Protein AF-W2VZY5-F1 (afdb_monomer_lite)

Organism: NCBI:txid1317063

Structure (mmCIF, N/CA/C/O backbone):
data_AF-W2VZY5-F1
#
_entry.id   AF-W2VZY5-F1
#
loop_
_atom_site.group_PDB
_atom_site.id
_atom_site.type_symbol
_atom_site.label_atom_id
_atom_site.label_alt_id
_atom_site.label_comp_id
_atom_site.label_asym_id
_atom_site.label_entity_id
_atom_site.label_seq_id
_atom_site.pdbx_PDB_ins_code
_atom_site.Cartn_x
_atom_site.Cartn_y
_atom_site.Cartn_z
_atom_site.occupancy
_atom_site.B_iso_or_equiv
_atom_site.auth_seq_id
_atom_site.auth_comp_id
_atom_site.auth_asym_id
_atom_site.auth_atom_id
_atom_site.pdbx_PDB_model_num
ATOM 1 N N . MET A 1 1 ? 12.985 6.510 -17.668 1.00 62.91 1 MET A N 1
ATOM 2 C CA . MET A 1 1 ? 13.650 7.751 -18.148 1.00 62.91 1 MET A CA 1
ATOM 3 C C . MET A 1 1 ? 15.102 7.562 -18.594 1.00 62.91 1 MET A C 1
ATOM 5 O O . MET A 1 1 ? 15.395 7.838 -19.749 1.00 62.91 1 MET A O 1
ATOM 9 N N . PHE A 1 2 ? 16.032 7.096 -17.748 1.00 77.38 2 PHE A N 1
ATOM 10 C CA . PHE A 1 2 ? 17.452 6.992 -18.148 1.00 77.38 2 PHE A CA 1
ATOM 11 C C . PHE A 1 2 ? 17.714 5.985 -19.280 1.00 77.38 2 PHE A C 1
ATOM 13 O O . PHE A 1 2 ? 18.405 6.320 -20.241 1.00 77.38 2 PHE A O 1
ATOM 20 N N . ALA A 1 3 ? 17.114 4.790 -19.214 1.00 86.88 3 ALA A N 1
ATOM 21 C CA . ALA A 1 3 ? 17.214 3.793 -20.284 1.00 86.88 3 ALA A CA 1
ATOM 22 C C . ALA A 1 3 ? 16.659 4.318 -21.622 1.00 86.88 3 ALA A C 1
ATOM 24 O O . ALA A 1 3 ? 17.307 4.185 -22.652 1.00 86.88 3 ALA A O 1
ATOM 25 N N . GLU A 1 4 ? 15.519 5.010 -21.590 1.00 85.19 4 GLU A N 1
ATOM 26 C CA . GLU A 1 4 ? 14.912 5.655 -22.764 1.00 85.19 4 GLU A CA 1
ATOM 27 C C . GLU A 1 4 ? 15.868 6.669 -23.420 1.00 85.19 4 GLU A C 1
ATOM 29 O O . GLU A 1 4 ? 16.026 6.685 -24.639 1.00 85.19 4 GLU A O 1
ATOM 34 N N . ARG A 1 5 ? 16.599 7.469 -22.629 1.00 87.94 5 ARG A N 1
ATOM 35 C CA . ARG A 1 5 ? 17.611 8.387 -23.177 1.00 87.94 5 ARG A CA 1
ATOM 36 C C . ARG A 1 5 ? 18.799 7.652 -23.801 1.00 87.94 5 ARG A C 1
ATOM 38 O O . ARG A 1 5 ? 19.287 8.091 -24.840 1.00 87.94 5 ARG A O 1
ATOM 45 N N . LEU A 1 6 ? 19.251 6.557 -23.193 1.00 90.44 6 LEU A N 1
ATOM 46 C CA . LEU A 1 6 ? 20.317 5.715 -23.742 1.00 90.44 6 LEU A CA 1
ATOM 47 C C . LEU A 1 6 ? 19.908 5.105 -25.092 1.00 90.44 6 LEU A C 1
ATOM 49 O O . LEU A 1 6 ? 20.711 5.110 -26.021 1.00 90.44 6 LEU A O 1
ATOM 53 N N . MET A 1 7 ? 18.656 4.652 -25.212 1.00 90.50 7 MET A N 1
ATOM 54 C CA . MET A 1 7 ? 18.084 4.137 -26.461 1.00 90.50 7 MET A CA 1
ATOM 55 C C . MET A 1 7 ? 18.035 5.212 -27.552 1.00 90.50 7 MET A C 1
ATOM 57 O O . MET A 1 7 ? 18.458 4.958 -28.674 1.00 90.50 7 MET A O 1
ATOM 61 N N . HIS A 1 8 ? 17.595 6.432 -27.222 1.00 89.12 8 HIS A N 1
ATOM 62 C CA . HIS A 1 8 ? 17.567 7.550 -28.174 1.00 89.12 8 HIS A CA 1
ATOM 63 C C . HIS A 1 8 ? 18.955 7.958 -28.686 1.00 89.12 8 HIS A C 1
ATOM 65 O O . HIS A 1 8 ? 19.081 8.390 -29.828 1.00 89.12 8 HIS A O 1
ATOM 71 N N . LEU A 1 9 ? 19.990 7.860 -27.844 1.00 94.25 9 LEU A N 1
ATOM 72 C CA . LEU A 1 9 ? 21.368 8.180 -28.230 1.00 94.25 9 LEU A CA 1
ATOM 73 C C . LEU A 1 9 ? 22.030 7.072 -29.060 1.00 94.25 9 LEU A C 1
ATOM 75 O O . LEU A 1 9 ? 23.044 7.345 -29.697 1.00 94.25 9 LEU A O 1
ATOM 79 N N . ALA A 1 10 ? 21.471 5.856 -29.041 1.00 93.62 10 ALA A N 1
ATOM 80 C CA . ALA A 1 10 ? 21.906 4.696 -29.818 1.00 93.62 10 ALA A CA 1
ATOM 81 C C . ALA A 1 10 ? 23.441 4.512 -29.881 1.00 93.62 10 ALA A C 1
ATOM 83 O O . ALA A 1 10 ? 24.013 4.436 -30.973 1.00 93.62 10 ALA A O 1
ATOM 84 N N . PRO A 1 11 ? 24.147 4.475 -28.731 1.00 96.38 11 PRO A N 1
ATOM 85 C CA . PRO A 1 11 ? 25.595 4.319 -28.737 1.00 96.38 11 PRO A CA 1
ATOM 86 C C . PRO A 1 11 ? 25.984 2.958 -29.339 1.00 96.38 11 PRO A C 1
ATOM 88 O O . PRO A 1 11 ? 25.375 1.943 -28.995 1.00 96.38 11 PRO A O 1
ATOM 91 N N . PRO A 1 12 ? 27.029 2.892 -30.185 1.00 96.62 12 PRO A N 1
ATOM 92 C CA . PRO A 1 12 ? 27.369 1.680 -30.938 1.00 96.62 12 PRO A CA 1
ATOM 93 C C . PRO A 1 12 ? 27.828 0.509 -30.056 1.00 96.62 12 PRO A C 1
ATOM 95 O O . PRO A 1 12 ? 27.921 -0.619 -30.527 1.00 96.62 12 PRO A O 1
ATOM 98 N N . GLN A 1 13 ? 28.135 0.762 -28.781 1.00 97.19 13 GLN A N 1
ATOM 99 C CA . GLN A 1 13 ? 28.519 -0.259 -27.808 1.00 97.19 13 GLN A CA 1
ATOM 100 C C . GLN A 1 13 ? 27.323 -1.055 -27.270 1.00 97.19 13 GLN A C 1
ATOM 102 O O . GLN A 1 13 ? 27.522 -2.115 -26.680 1.00 97.19 13 GLN A O 1
ATOM 107 N N . VAL A 1 14 ? 26.094 -0.555 -27.434 1.00 96.00 14 VAL A N 1
ATOM 108 C CA . VAL A 1 14 ? 24.889 -1.243 -26.966 1.00 96.00 14 VAL A CA 1
ATOM 109 C C . VAL A 1 14 ? 24.295 -2.060 -28.108 1.00 96.00 14 VAL A C 1
ATOM 111 O O . VAL A 1 14 ? 23.892 -1.518 -29.131 1.00 96.00 14 VAL A O 1
ATOM 114 N N . THR A 1 15 ? 24.231 -3.378 -27.926 1.00 95.50 15 THR A N 1
ATOM 115 C CA . THR A 1 15 ? 23.754 -4.328 -28.945 1.00 95.50 15 THR A CA 1
ATOM 116 C C . THR A 1 15 ? 22.258 -4.637 -28.847 1.00 95.50 15 THR A C 1
ATOM 118 O O . THR A 1 15 ? 21.690 -5.193 -29.784 1.00 95.50 15 THR A O 1
ATOM 121 N N . GLY A 1 16 ? 21.606 -4.278 -27.736 1.00 93.75 16 GLY A N 1
ATOM 122 C CA . GLY A 1 16 ? 20.176 -4.488 -27.517 1.00 93.75 16 GLY A CA 1
ATOM 123 C C . GLY A 1 16 ? 19.727 -4.131 -26.099 1.00 93.75 16 GLY A C 1
ATOM 124 O O . GLY A 1 16 ? 20.549 -3.847 -25.228 1.00 93.75 16 GLY A O 1
ATOM 125 N N . TYR A 1 17 ? 18.411 -4.159 -25.878 1.00 91.50 17 TYR A N 1
ATOM 126 C CA . TYR A 1 17 ? 17.771 -3.843 -24.600 1.00 91.50 17 TYR A CA 1
ATOM 127 C C . TYR A 1 17 ? 16.724 -4.907 -24.262 1.00 91.50 17 TYR A C 1
ATOM 129 O O . TYR A 1 17 ? 15.959 -5.319 -25.132 1.00 91.50 17 TYR A O 1
ATOM 137 N N . VAL A 1 18 ? 16.658 -5.304 -22.993 1.00 91.19 18 VAL A N 1
ATOM 138 C CA . VAL A 1 18 ? 15.513 -6.019 -22.417 1.00 91.19 18 VAL A CA 1
ATOM 139 C C . VAL A 1 18 ? 14.916 -5.088 -21.379 1.00 91.19 18 VAL A C 1
ATOM 141 O O . VAL A 1 18 ? 15.626 -4.623 -20.489 1.00 91.19 18 VAL A O 1
ATOM 144 N N . LEU A 1 19 ? 13.638 -4.762 -21.540 1.00 87.25 19 LEU A N 1
ATOM 145 C CA . LEU A 1 19 ? 12.940 -3.831 -20.669 1.00 87.25 19 LEU A CA 1
ATOM 146 C C . LEU A 1 19 ? 11.826 -4.580 -19.940 1.00 87.25 19 LEU A C 1
ATOM 148 O O . LEU A 1 19 ? 10.915 -5.097 -20.581 1.00 87.25 19 LEU A O 1
ATOM 152 N N . ASP A 1 20 ? 11.913 -4.617 -18.617 1.00 85.31 20 ASP A N 1
ATOM 153 C CA . ASP A 1 20 ? 10.913 -5.199 -17.724 1.00 85.31 20 ASP A CA 1
ATOM 154 C C . ASP A 1 20 ? 10.388 -4.091 -16.799 1.00 85.31 20 ASP A C 1
ATOM 156 O O . ASP A 1 20 ? 11.183 -3.345 -16.226 1.00 85.31 20 ASP A O 1
ATOM 160 N N . GLY A 1 21 ? 9.064 -3.917 -16.725 1.00 80.06 21 GLY A N 1
ATOM 161 C CA . GLY A 1 21 ? 8.428 -2.819 -15.982 1.00 80.06 21 GLY A CA 1
ATOM 162 C C . GLY A 1 21 ? 8.723 -1.417 -16.546 1.00 80.06 21 GLY A C 1
ATOM 163 O O . GLY A 1 21 ? 9.356 -0.586 -15.895 1.00 80.06 21 GLY A O 1
ATOM 164 N N . ILE A 1 22 ? 8.284 -1.133 -17.778 1.00 78.62 22 ILE A N 1
ATOM 165 C CA . ILE A 1 22 ? 8.583 0.133 -18.472 1.00 78.62 22 ILE A CA 1
ATOM 166 C C . ILE A 1 22 ? 7.744 1.294 -17.920 1.00 78.62 22 ILE A C 1
ATOM 168 O O . ILE A 1 22 ? 6.520 1.243 -17.941 1.00 78.62 22 ILE A O 1
ATOM 172 N N . ALA A 1 23 ? 8.412 2.395 -17.564 1.00 77.25 23 ALA A N 1
ATOM 173 C CA . ALA A 1 23 ? 7.802 3.713 -17.395 1.00 77.25 23 ALA A CA 1
ATOM 174 C C . ALA A 1 23 ? 8.428 4.710 -18.388 1.00 77.25 23 ALA A C 1
ATOM 176 O O . ALA A 1 23 ? 9.639 4.973 -18.334 1.00 77.25 23 ALA A O 1
ATOM 177 N N . THR A 1 24 ? 7.615 5.249 -19.303 1.00 72.62 24 THR A N 1
ATOM 178 C CA . THR A 1 24 ? 8.063 6.156 -20.379 1.00 72.62 24 THR A CA 1
ATOM 179 C C . THR A 1 24 ? 7.717 7.612 -20.077 1.00 72.62 24 THR A C 1
ATOM 181 O O . THR A 1 24 ? 6.751 7.911 -19.376 1.00 72.62 24 THR A O 1
ATOM 184 N N . THR A 1 25 ? 8.525 8.530 -20.613 1.00 68.56 25 THR A N 1
ATOM 185 C CA . THR A 1 25 ? 8.210 9.970 -20.647 1.00 68.56 25 THR A CA 1
ATOM 186 C C . THR A 1 25 ? 7.338 10.393 -21.819 1.00 68.56 25 THR A C 1
ATOM 188 O O . THR A 1 25 ? 6.811 11.504 -21.816 1.00 68.56 25 THR A O 1
ATOM 191 N N . SER A 1 26 ? 7.188 9.546 -22.835 1.00 64.06 26 SER A N 1
ATOM 192 C CA . SER A 1 26 ? 6.383 9.872 -24.006 1.00 64.06 26 SER A CA 1
ATOM 193 C C . SER A 1 26 ? 4.901 9.608 -23.717 1.00 64.06 26 SER A C 1
ATOM 195 O O . SER A 1 26 ? 4.508 8.505 -23.348 1.00 64.06 26 SER A O 1
ATOM 197 N N . GLY A 1 27 ? 4.062 10.639 -23.852 1.00 58.03 27 GLY A N 1
ATOM 198 C CA . GLY A 1 27 ? 2.617 10.595 -23.582 1.00 58.03 27 GLY A CA 1
ATOM 199 C C . GLY A 1 27 ? 1.794 9.847 -24.637 1.00 58.03 27 GLY A C 1
ATOM 200 O O . GLY A 1 27 ? 0.684 10.273 -24.953 1.00 58.03 27 GLY A O 1
ATOM 201 N N . ALA A 1 28 ? 2.335 8.781 -25.231 1.00 65.75 28 ALA A N 1
ATOM 202 C CA . ALA A 1 28 ? 1.569 7.947 -26.146 1.00 65.75 28 ALA A CA 1
ATOM 203 C C . ALA A 1 28 ? 0.401 7.286 -25.376 1.00 65.75 28 ALA A C 1
ATOM 205 O O . ALA A 1 28 ? 0.590 6.848 -24.238 1.00 65.75 28 ALA A O 1
ATOM 206 N N . PRO A 1 29 ? -0.811 7.246 -25.958 1.00 59.97 29 PRO A N 1
ATOM 207 C CA . PRO A 1 29 ? -2.063 7.065 -25.214 1.00 59.97 29 PRO A CA 1
ATOM 208 C C . PRO A 1 29 ? -2.191 5.750 -24.425 1.00 59.97 29 PRO A C 1
ATOM 210 O O . PRO A 1 29 ? -3.005 5.687 -23.506 1.00 59.97 29 PRO A O 1
ATOM 213 N N . GLU A 1 30 ? -1.373 4.740 -24.728 1.00 66.69 30 GLU A N 1
ATOM 214 C CA . GLU A 1 30 ? -1.465 3.388 -24.158 1.00 66.69 30 GLU A CA 1
ATOM 215 C C . GLU A 1 30 ? -0.305 3.005 -23.220 1.00 66.69 30 GLU A C 1
ATOM 217 O O . GLU A 1 30 ? -0.259 1.876 -22.741 1.00 66.69 30 GLU A O 1
ATOM 222 N N . PHE A 1 31 ? 0.640 3.908 -22.929 1.00 67.56 31 PHE A N 1
ATOM 223 C CA . PHE A 1 31 ? 1.812 3.554 -22.119 1.00 67.56 31 PHE A CA 1
ATOM 224 C C . PHE A 1 31 ? 1.713 3.990 -20.656 1.00 67.56 31 PHE A C 1
ATOM 226 O O . PHE A 1 31 ? 1.120 5.018 -20.313 1.00 67.56 31 PHE A O 1
ATOM 233 N N . PHE A 1 32 ? 2.364 3.209 -19.786 1.00 68.62 32 PHE A N 1
ATOM 234 C CA . PHE A 1 32 ? 2.544 3.546 -18.381 1.00 68.62 32 PHE A CA 1
ATOM 235 C C . PHE A 1 32 ? 3.352 4.844 -18.256 1.00 68.62 32 PHE A C 1
ATOM 237 O O . PHE A 1 32 ? 4.543 4.906 -18.586 1.00 68.62 32 PHE A O 1
ATOM 244 N N . TYR A 1 33 ? 2.684 5.880 -17.759 1.00 76.94 33 TYR A N 1
ATOM 245 C CA . TYR A 1 33 ? 3.266 7.186 -17.500 1.00 76.94 33 TYR A CA 1
ATOM 246 C C . TYR A 1 33 ? 3.388 7.399 -15.994 1.00 76.94 33 TYR A C 1
ATOM 248 O O . TYR A 1 33 ? 2.477 7.052 -15.243 1.00 76.94 33 TYR A O 1
ATOM 256 N N . ALA A 1 34 ? 4.491 8.004 -15.549 1.00 74.69 34 ALA A N 1
ATOM 257 C CA . ALA A 1 34 ? 4.774 8.164 -14.123 1.00 74.69 34 ALA A CA 1
ATOM 258 C C . ALA A 1 34 ? 3.659 8.912 -13.367 1.00 74.69 34 ALA A C 1
ATOM 260 O O . ALA A 1 34 ? 3.351 8.558 -12.238 1.00 74.69 34 ALA A O 1
ATOM 261 N N . SER A 1 35 ? 2.982 9.885 -13.988 1.00 78.94 35 SER A N 1
ATOM 262 C CA . SER A 1 35 ? 1.863 10.586 -13.331 1.00 78.94 35 SER A CA 1
ATOM 263 C C . SER A 1 35 ? 0.567 9.772 -13.233 1.00 78.94 35 SER A C 1
ATOM 265 O O . SER A 1 35 ? -0.388 10.244 -12.630 1.00 78.94 35 SER A O 1
ATOM 267 N N . LYS A 1 36 ? 0.495 8.587 -13.8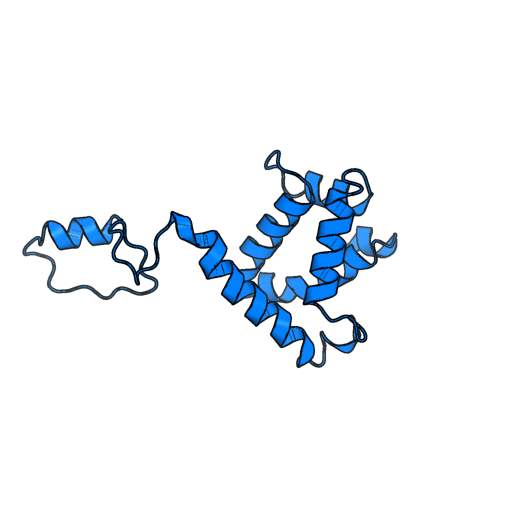51 1.00 80.44 36 LYS A N 1
ATOM 268 C CA . LYS A 1 36 ? -0.624 7.644 -13.702 1.00 80.44 36 LYS A CA 1
ATOM 269 C C . LYS A 1 36 ? -0.315 6.535 -12.695 1.00 80.44 36 LYS A C 1
ATOM 271 O O . LYS A 1 36 ? -1.116 5.615 -12.572 1.00 80.44 36 LYS A O 1
ATOM 276 N N . TRP A 1 37 ? 0.831 6.602 -12.010 1.00 81.06 37 TRP A N 1
ATOM 277 C CA . TRP A 1 37 ? 1.291 5.559 -11.094 1.00 81.06 37 TRP A CA 1
ATOM 278 C C . TRP A 1 37 ? 0.192 5.154 -10.110 1.00 81.06 37 TRP A C 1
ATOM 280 O O . TRP A 1 37 ? -0.189 3.990 -10.087 1.00 81.06 37 TRP A O 1
ATOM 290 N N . ASP A 1 38 ? -0.404 6.118 -9.411 1.00 82.81 38 ASP A N 1
ATOM 291 C CA . ASP A 1 38 ? -1.439 5.839 -8.410 1.00 82.81 38 ASP A CA 1
ATOM 292 C C . ASP A 1 38 ? -2.679 5.164 -9.007 1.00 82.81 38 ASP A C 1
ATOM 294 O O . ASP A 1 38 ? -3.228 4.241 -8.414 1.00 82.81 38 ASP A O 1
ATOM 298 N N . ASN A 1 39 ? -3.100 5.570 -10.208 1.00 84.25 39 ASN A N 1
ATOM 299 C CA . ASN A 1 39 ? -4.252 4.965 -10.876 1.00 84.25 39 ASN A CA 1
ATOM 300 C C . ASN A 1 39 ? -3.960 3.524 -11.324 1.00 84.25 39 ASN A C 1
ATOM 302 O O . ASN A 1 39 ? -4.753 2.628 -11.057 1.00 84.25 39 ASN A O 1
ATOM 306 N N . ASN A 1 40 ? -2.799 3.299 -11.941 1.00 83.56 40 ASN A N 1
ATOM 307 C CA . ASN A 1 40 ? -2.397 1.983 -12.437 1.00 83.56 40 ASN A CA 1
ATOM 308 C C . ASN A 1 40 ? -2.157 0.989 -11.287 1.00 83.56 40 ASN A C 1
ATOM 310 O O . ASN A 1 40 ? -2.531 -0.176 -11.378 1.00 83.56 40 ASN A O 1
ATOM 314 N N . PHE A 1 41 ? -1.538 1.439 -10.192 1.00 86.31 41 PHE A N 1
ATOM 315 C CA . PHE A 1 41 ? -1.337 0.608 -9.003 1.00 86.31 41 PHE A CA 1
ATOM 316 C C . PHE A 1 41 ? -2.619 0.442 -8.180 1.00 86.31 41 PHE A C 1
ATOM 318 O O . PHE A 1 41 ? -2.744 -0.557 -7.474 1.00 86.31 41 PHE A O 1
ATOM 325 N N . GLY A 1 42 ? -3.583 1.358 -8.310 1.00 90.31 42 GLY A N 1
ATOM 326 C CA . GLY A 1 42 ? -4.923 1.214 -7.744 1.00 90.31 42 GLY A CA 1
ATOM 327 C C . GLY A 1 42 ? -5.613 -0.067 -8.213 1.00 90.31 42 GLY A C 1
ATOM 328 O O . GLY A 1 42 ? -6.075 -0.838 -7.380 1.00 90.31 42 GLY A O 1
ATOM 329 N N . GLU A 1 43 ? -5.568 -0.366 -9.515 1.00 91.50 43 GLU A N 1
ATOM 330 C CA . GLU A 1 43 ? -6.136 -1.605 -10.075 1.00 91.50 43 GLU A CA 1
ATOM 331 C C . GLU A 1 43 ? -5.479 -2.868 -9.487 1.00 91.50 43 GLU A C 1
ATOM 333 O O . GLU A 1 43 ? -6.154 -3.845 -9.158 1.00 91.50 43 GLU A O 1
ATOM 338 N N . VAL A 1 44 ? -4.155 -2.842 -9.293 1.00 92.50 44 VAL A N 1
ATOM 339 C CA . VAL A 1 44 ? -3.421 -3.941 -8.639 1.00 92.50 44 VAL A CA 1
ATOM 340 C C . VAL A 1 44 ? -3.847 -4.090 -7.176 1.00 92.50 44 VAL A C 1
ATOM 342 O O . VAL A 1 44 ? -3.987 -5.213 -6.688 1.00 92.50 44 VAL A O 1
ATOM 345 N N . GLY A 1 45 ? -4.064 -2.971 -6.481 1.00 94.56 45 GLY A N 1
ATOM 346 C CA . GLY A 1 45 ? -4.600 -2.942 -5.123 1.00 94.56 45 GLY A CA 1
ATOM 347 C C . GLY A 1 45 ? -5.987 -3.572 -5.045 1.00 94.56 45 GLY A C 1
ATOM 348 O O . GLY A 1 45 ? -6.188 -4.487 -4.250 1.00 94.56 45 GLY A O 1
ATOM 349 N N . ASP A 1 46 ? -6.907 -3.165 -5.916 1.00 94.94 46 ASP A N 1
ATOM 350 C CA . ASP A 1 46 ? -8.265 -3.714 -5.979 1.00 94.94 46 ASP A CA 1
ATOM 351 C C . ASP A 1 46 ? -8.249 -5.225 -6.237 1.00 94.94 46 ASP A C 1
ATOM 353 O O . ASP A 1 46 ? -8.918 -5.990 -5.535 1.00 94.94 46 ASP A O 1
ATOM 357 N N . ALA A 1 47 ? -7.429 -5.676 -7.192 1.00 95.06 47 ALA A N 1
ATOM 358 C CA . ALA A 1 47 ? -7.255 -7.093 -7.486 1.00 95.06 47 ALA A CA 1
ATOM 359 C C . ALA A 1 47 ? -6.706 -7.864 -6.276 1.00 95.06 47 ALA A C 1
ATOM 361 O O . ALA A 1 47 ? -7.193 -8.950 -5.963 1.00 95.06 47 ALA A O 1
ATOM 362 N N . PHE A 1 48 ? -5.722 -7.303 -5.567 1.00 95.31 48 PHE A N 1
ATOM 363 C CA . PHE A 1 48 ? -5.170 -7.910 -4.359 1.00 95.31 48 PHE A CA 1
ATOM 364 C C . PHE A 1 48 ? -6.218 -8.023 -3.245 1.00 95.31 48 PHE A C 1
ATOM 366 O O . PHE A 1 48 ? -6.362 -9.089 -2.648 1.00 95.31 48 PHE A O 1
ATOM 373 N N . LEU A 1 49 ? -6.980 -6.958 -2.982 1.00 96.00 49 LEU A N 1
ATOM 374 C CA . LEU A 1 49 ? -8.020 -6.958 -1.950 1.00 96.00 49 LEU A CA 1
ATOM 375 C C . LEU A 1 49 ? -9.137 -7.959 -2.284 1.00 96.00 49 LEU A C 1
ATOM 377 O O . LEU A 1 49 ? -9.622 -8.654 -1.391 1.00 96.00 49 LEU A O 1
ATOM 381 N N . ALA A 1 50 ? -9.496 -8.093 -3.565 1.00 94.94 50 ALA A N 1
ATOM 382 C CA . ALA A 1 50 ? -10.496 -9.053 -4.030 1.00 94.94 50 ALA A CA 1
ATOM 383 C C . ALA A 1 50 ? -10.086 -10.519 -3.797 1.00 94.94 50 ALA A C 1
ATOM 385 O O . ALA A 1 50 ? -10.952 -11.364 -3.565 1.00 94.94 50 ALA A O 1
ATOM 386 N N . LEU A 1 51 ? -8.785 -10.841 -3.789 1.00 93.94 51 LEU A N 1
ATOM 387 C CA . LEU A 1 51 ? -8.317 -12.195 -3.455 1.00 93.94 51 LEU A CA 1
ATOM 388 C C . LEU A 1 51 ? -8.690 -12.601 -2.025 1.00 93.94 51 LEU A C 1
ATOM 390 O O . LEU A 1 51 ? -8.922 -13.789 -1.777 1.00 93.94 51 LEU A O 1
ATOM 394 N N . GLY A 1 52 ? -8.820 -11.632 -1.111 1.00 91.56 52 GLY A N 1
ATOM 395 C CA . GLY A 1 52 ? -9.239 -11.862 0.271 1.00 91.56 52 GLY A CA 1
ATOM 396 C C . GLY A 1 52 ? -10.601 -12.551 0.396 1.00 91.56 52 GLY A C 1
ATOM 397 O O . GLY A 1 52 ? -10.833 -13.269 1.365 1.00 91.56 52 GLY A O 1
ATOM 398 N N . GLU A 1 53 ? -11.467 -12.428 -0.615 1.00 89.69 53 GLU A N 1
ATOM 399 C CA . GLU A 1 53 ? -12.770 -13.104 -0.655 1.00 89.69 53 GLU A CA 1
ATOM 400 C C . GLU A 1 53 ? -12.692 -14.610 -0.902 1.00 89.69 53 GLU A C 1
ATOM 402 O O . GLU A 1 53 ? -13.640 -15.341 -0.596 1.00 89.69 53 GLU A O 1
ATOM 407 N N . SER A 1 54 ? -11.587 -15.064 -1.486 1.00 90.69 54 SER A N 1
ATOM 408 C CA . SER A 1 54 ? -11.338 -16.463 -1.837 1.00 90.69 54 SER A CA 1
ATOM 409 C C . SER A 1 54 ? -10.343 -17.149 -0.901 1.00 90.69 54 SER A C 1
ATOM 411 O O . SER A 1 54 ? -10.290 -18.377 -0.857 1.00 90.69 54 SER A O 1
ATOM 413 N N . ASP A 1 55 ? -9.574 -16.371 -0.139 1.00 92.81 55 ASP A N 1
ATOM 414 C CA . ASP A 1 55 ? -8.571 -16.888 0.781 1.00 92.81 55 ASP A CA 1
ATOM 415 C C . ASP A 1 55 ? -9.211 -17.358 2.098 1.00 92.81 55 ASP A C 1
ATOM 417 O O . ASP A 1 55 ? -9.930 -16.617 2.774 1.00 92.81 55 ASP A O 1
ATOM 421 N N . SER A 1 56 ? -8.934 -18.608 2.477 1.00 92.00 56 SER A N 1
ATOM 422 C CA . SER A 1 56 ? -9.523 -19.254 3.655 1.00 92.00 56 SER A CA 1
ATOM 423 C C . SER A 1 56 ? -9.058 -18.673 4.988 1.00 92.00 56 SER A C 1
ATOM 425 O O . SER A 1 56 ? -9.730 -18.878 5.994 1.00 92.00 56 SER A O 1
ATOM 427 N N . ASN A 1 57 ? -7.916 -17.984 5.011 1.00 90.25 57 ASN A N 1
ATOM 428 C CA . ASN A 1 57 ? -7.389 -17.326 6.200 1.00 90.25 57 ASN A CA 1
ATOM 429 C C . ASN A 1 57 ? -7.824 -15.860 6.270 1.00 90.25 57 ASN A C 1
ATOM 431 O O . ASN A 1 57 ? -7.859 -15.309 7.357 1.00 90.25 57 ASN A O 1
ATOM 435 N N . CYS A 1 58 ? -8.155 -15.226 5.143 1.00 93.19 58 CYS A N 1
ATOM 436 C CA . CYS A 1 58 ? -8.618 -13.840 5.100 1.00 93.19 58 CYS A CA 1
ATOM 437 C C . CYS A 1 58 ? -10.133 -13.735 5.297 1.00 93.19 58 CYS A C 1
ATOM 439 O O . CYS A 1 58 ? -10.593 -13.041 6.203 1.00 93.19 58 CYS A O 1
ATOM 441 N N . LYS A 1 59 ? -10.917 -14.442 4.473 1.00 92.94 59 LYS A N 1
ATOM 442 C CA . LYS A 1 59 ? -12.380 -14.316 4.401 1.00 92.94 59 LYS A CA 1
ATOM 443 C C . LYS A 1 59 ? -13.092 -14.387 5.762 1.00 92.94 59 LYS A C 1
ATOM 445 O O . LYS A 1 59 ? -13.956 -13.544 5.998 1.00 92.94 59 LYS A O 1
ATOM 450 N N . PRO A 1 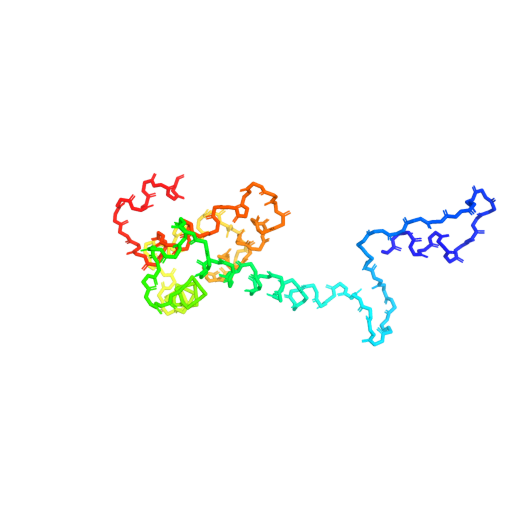60 ? -12.749 -15.315 6.683 1.00 94.75 60 PRO A N 1
ATOM 451 C CA . PRO A 1 60 ? -13.458 -15.432 7.959 1.00 94.75 60 PRO A CA 1
ATOM 452 C C . PRO A 1 60 ? -13.348 -14.202 8.868 1.00 94.75 60 PRO A C 1
ATOM 454 O O . PRO A 1 60 ? -14.136 -14.079 9.798 1.00 94.75 60 PRO A O 1
ATOM 457 N N . HIS A 1 61 ? -12.384 -13.307 8.632 1.00 93.75 61 HIS A N 1
ATOM 458 C CA . HIS A 1 61 ? -12.187 -12.106 9.447 1.00 93.75 61 HIS A CA 1
ATOM 459 C C . HIS A 1 61 ? -12.999 -10.897 8.976 1.00 93.75 61 HIS A C 1
ATOM 461 O O . HIS A 1 61 ? -13.125 -9.932 9.722 1.00 93.75 61 HIS A O 1
ATOM 467 N N . PHE A 1 62 ? -13.546 -10.920 7.761 1.00 93.19 62 PHE A N 1
ATOM 468 C CA . PHE A 1 62 ? -14.220 -9.758 7.169 1.00 93.19 62 PHE A CA 1
ATOM 469 C C . PHE A 1 62 ? -15.729 -9.950 6.984 1.00 93.19 62 PHE A C 1
ATOM 471 O O . PHE A 1 62 ? -16.375 -9.139 6.315 1.00 93.19 62 PHE A O 1
ATOM 478 N N . ASP A 1 63 ? -16.290 -10.996 7.599 1.00 82.44 63 ASP A N 1
ATOM 479 C CA . ASP A 1 63 ? -17.700 -11.378 7.507 1.00 82.44 63 ASP A CA 1
ATOM 480 C C . ASP A 1 63 ? -18.224 -11.292 6.058 1.00 82.44 63 ASP A C 1
ATOM 482 O O . ASP A 1 63 ? -17.528 -11.641 5.104 1.00 82.44 63 ASP A O 1
ATOM 486 N N . SER A 1 64 ? -19.462 -10.834 5.865 1.00 83.12 64 SER A N 1
ATOM 487 C CA . SER A 1 64 ? -20.023 -10.544 4.544 1.00 83.12 64 SER A CA 1
ATOM 488 C C . SER A 1 64 ? -19.622 -9.172 3.995 1.00 83.12 64 SER A C 1
ATOM 490 O O . SER A 1 64 ? -20.017 -8.846 2.878 1.00 83.12 64 SER A O 1
ATOM 492 N N . ASN A 1 65 ? -18.914 -8.344 4.774 1.00 87.12 65 ASN A N 1
ATOM 493 C CA . ASN A 1 65 ? -18.520 -7.000 4.348 1.00 87.12 65 ASN A CA 1
ATOM 494 C C . ASN A 1 65 ? -17.341 -7.064 3.371 1.00 87.12 65 ASN A C 1
ATOM 496 O O . ASN A 1 65 ? -17.325 -6.345 2.377 1.00 87.12 65 ASN A O 1
ATOM 500 N N . GLY A 1 66 ? -16.399 -7.973 3.616 1.00 93.06 66 GLY A N 1
ATOM 501 C CA . GLY A 1 66 ? -15.232 -8.177 2.769 1.00 93.06 66 GLY A CA 1
ATOM 502 C C . GLY A 1 66 ? -14.095 -7.192 3.034 1.00 93.06 66 GLY A C 1
ATOM 503 O O . GLY A 1 66 ? -14.283 -6.109 3.594 1.00 93.06 66 GLY A O 1
ATOM 504 N N . LEU A 1 67 ? -12.882 -7.582 2.634 1.00 96.25 67 LEU A N 1
ATOM 505 C CA . LEU A 1 67 ? -11.654 -6.832 2.932 1.00 96.25 67 LEU A CA 1
ATOM 506 C C . LEU A 1 67 ? -11.677 -5.415 2.335 1.00 96.25 67 LEU A C 1
ATOM 508 O O . LEU A 1 67 ? -11.293 -4.456 3.004 1.00 96.25 67 LEU A O 1
ATOM 512 N N . ASN A 1 68 ? -12.152 -5.280 1.094 1.00 95.56 68 ASN A N 1
ATOM 513 C CA . ASN A 1 68 ? -12.186 -3.995 0.395 1.00 95.56 68 ASN A CA 1
ATOM 514 C C . ASN A 1 68 ? -13.115 -2.985 1.095 1.00 95.56 68 ASN A C 1
ATOM 516 O O . ASN A 1 68 ? -12.693 -1.884 1.442 1.00 95.56 68 ASN A O 1
ATOM 520 N N . ASN A 1 69 ? -14.356 -3.383 1.395 1.00 96.19 69 ASN A N 1
ATOM 521 C CA . ASN A 1 69 ? -15.310 -2.490 2.058 1.00 96.19 69 ASN A CA 1
ATOM 522 C C . ASN A 1 69 ? -14.869 -2.135 3.482 1.00 96.19 69 ASN A C 1
ATOM 524 O O . ASN A 1 69 ? -15.094 -1.012 3.928 1.00 96.19 69 ASN A O 1
ATOM 528 N N . THR A 1 70 ? -14.210 -3.055 4.194 1.00 97.19 70 THR A N 1
ATOM 529 C CA . THR A 1 70 ? -13.639 -2.743 5.510 1.00 97.19 70 THR A CA 1
ATOM 530 C C . THR A 1 70 ? -1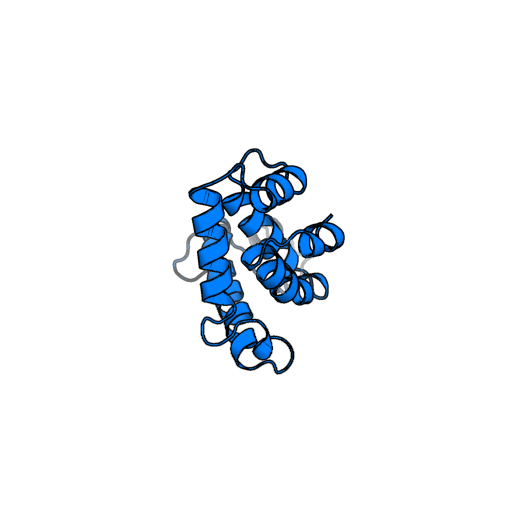2.514 -1.714 5.408 1.00 97.19 70 THR A C 1
ATOM 532 O O . THR A 1 70 ? -12.506 -0.768 6.191 1.00 97.19 70 THR A O 1
ATOM 535 N N . LEU A 1 71 ? -11.608 -1.823 4.428 1.00 97.81 71 LEU A N 1
ATOM 536 C CA . LEU A 1 71 ? -10.587 -0.793 4.198 1.00 97.81 71 LEU A CA 1
ATOM 537 C C . LEU A 1 71 ? -11.221 0.564 3.866 1.00 97.81 71 LEU A C 1
ATOM 539 O O . LEU A 1 71 ? -10.815 1.580 4.426 1.00 97.81 71 LEU A O 1
ATOM 543 N N . GLN A 1 72 ? -12.228 0.584 2.994 1.00 97.69 72 GLN A N 1
ATOM 544 C CA . GLN A 1 72 ? -12.932 1.816 2.645 1.00 97.69 72 GLN A CA 1
ATOM 545 C C . GLN A 1 72 ? -13.585 2.463 3.878 1.00 97.69 72 GLN A C 1
ATOM 547 O O . GLN A 1 72 ? -13.430 3.664 4.086 1.00 97.69 72 GLN A O 1
ATOM 552 N N . GLY A 1 73 ? -14.217 1.667 4.746 1.00 97.62 73 GLY A N 1
ATOM 553 C CA . GLY A 1 73 ? -14.787 2.151 6.006 1.00 97.62 73 GLY A CA 1
ATOM 554 C C . GLY A 1 73 ? -13.742 2.725 6.969 1.00 97.62 73 GLY A C 1
ATOM 555 O O . GLY A 1 73 ? -13.981 3.767 7.574 1.00 97.62 73 GLY A O 1
ATOM 556 N N . VAL A 1 74 ? -12.561 2.103 7.071 1.00 97.81 74 VAL A N 1
ATOM 557 C CA . VAL A 1 74 ? -11.441 2.635 7.874 1.00 97.81 74 VAL A CA 1
ATOM 558 C C . VAL A 1 74 ? -10.987 3.995 7.348 1.00 97.81 74 VAL A C 1
ATOM 560 O O . VAL A 1 74 ? -10.784 4.926 8.124 1.00 97.81 74 VAL A O 1
ATOM 563 N N . LEU A 1 75 ? -10.836 4.125 6.029 1.00 98.12 75 LEU A N 1
ATOM 564 C CA . LEU A 1 75 ? -10.404 5.373 5.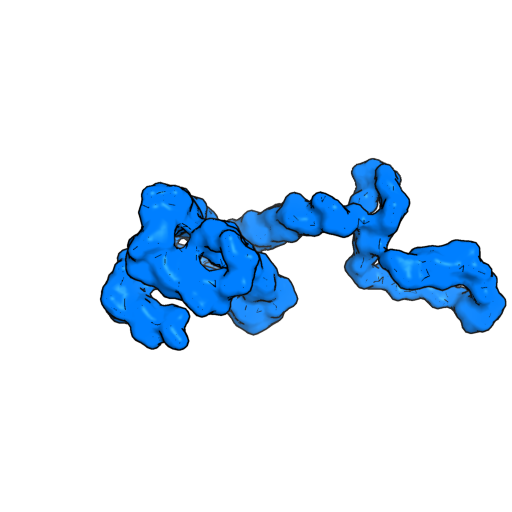402 1.00 98.12 75 LEU A CA 1
ATOM 565 C C . LEU A 1 75 ? -11.416 6.500 5.642 1.00 98.12 75 LEU A C 1
ATOM 567 O O . LEU A 1 75 ? -11.023 7.590 6.049 1.00 98.12 75 LEU A O 1
ATOM 571 N N . GLU A 1 76 ? -12.707 6.218 5.467 1.00 98.31 76 GLU A N 1
ATOM 572 C CA . GLU A 1 76 ? -13.791 7.169 5.739 1.00 98.31 76 GLU A CA 1
ATOM 573 C C . GLU A 1 76 ? -13.853 7.566 7.219 1.00 98.31 76 GLU A C 1
ATOM 575 O O . GLU A 1 76 ? -14.047 8.738 7.541 1.00 98.31 76 GLU A O 1
ATOM 580 N N . GLN A 1 77 ? -13.637 6.614 8.132 1.00 97.56 77 GLN A N 1
ATOM 581 C CA . GLN A 1 77 ? -13.561 6.895 9.563 1.00 97.56 77 GLN A CA 1
ATOM 582 C C . GLN A 1 77 ? -12.385 7.819 9.892 1.00 97.56 77 GLN A C 1
ATOM 584 O O . GLN A 1 77 ? -12.539 8.729 10.702 1.00 97.56 77 GLN A O 1
ATOM 589 N N . PHE A 1 78 ? -11.227 7.614 9.267 1.00 97.44 78 PHE A N 1
ATOM 590 C CA . PHE A 1 78 ? -10.047 8.453 9.480 1.00 97.44 78 PHE A CA 1
ATOM 591 C C . PHE A 1 78 ? -10.221 9.861 8.908 1.00 97.44 78 PHE A C 1
ATOM 593 O O . PHE A 1 78 ? -9.721 10.817 9.494 1.00 97.44 78 PHE A O 1
ATOM 600 N N . ASP A 1 79 ? -10.940 10.000 7.794 1.00 97.25 79 ASP A N 1
ATOM 601 C CA . ASP A 1 79 ? -11.315 11.307 7.248 1.00 97.25 79 ASP A CA 1
ATOM 602 C C . ASP A 1 79 ? -12.330 12.032 8.145 1.00 97.25 79 ASP A C 1
ATOM 604 O O . ASP A 1 79 ? -12.276 13.254 8.288 1.00 97.25 79 ASP A O 1
ATOM 608 N N . HIS A 1 80 ? -13.250 11.286 8.765 1.00 97.44 80 HIS A N 1
ATOM 609 C CA . HIS A 1 80 ? -14.269 11.838 9.655 1.00 97.44 80 HIS A CA 1
ATOM 610 C C . HIS A 1 80 ? -13.720 12.218 11.039 1.00 97.44 80 HIS A C 1
ATOM 612 O O . HIS A 1 80 ? -14.046 13.285 11.559 1.00 97.44 80 HIS A O 1
ATOM 618 N N . ASP A 1 81 ? -12.892 11.354 11.631 1.00 96.69 81 ASP A N 1
ATOM 619 C CA . ASP A 1 81 ? -12.251 11.545 12.932 1.00 96.69 81 ASP A CA 1
ATOM 620 C C . ASP A 1 81 ? -10.731 11.286 12.848 1.00 96.69 81 ASP A C 1
ATOM 622 O O . ASP A 1 81 ? -10.235 10.215 13.238 1.00 96.69 81 ASP A O 1
ATOM 626 N N . PRO A 1 82 ? -9.960 12.281 12.366 1.00 94.81 82 PRO A N 1
ATOM 627 C CA . PRO A 1 82 ? -8.517 12.150 12.170 1.00 94.81 82 PRO A CA 1
ATOM 628 C C . PRO A 1 82 ? -7.725 12.054 13.481 1.00 94.81 82 PRO A C 1
ATOM 630 O O . PRO A 1 82 ? -6.537 11.737 13.451 1.00 94.81 82 PRO A O 1
ATOM 633 N N . ASN A 1 83 ? -8.359 12.319 14.629 1.00 95.00 83 ASN A N 1
ATOM 634 C CA . ASN A 1 83 ? -7.732 12.233 15.950 1.00 95.00 83 ASN A CA 1
ATOM 635 C C . ASN A 1 83 ? -8.167 10.986 16.735 1.00 95.00 83 ASN A C 1
ATOM 637 O O . ASN A 1 83 ? -7.768 10.832 17.892 1.00 95.00 83 ASN A O 1
ATOM 641 N N . SER A 1 84 ? -8.962 10.095 16.131 1.00 94.81 84 SER A N 1
ATOM 642 C CA . SER A 1 84 ? -9.260 8.787 16.714 1.00 94.81 84 SER A CA 1
ATOM 643 C C . SER A 1 84 ? -7.969 8.017 17.010 1.00 94.81 84 SER A C 1
ATOM 645 O O . SER A 1 84 ? -6.939 8.224 16.368 1.00 94.81 84 SER A O 1
ATOM 647 N N . THR A 1 85 ? -8.002 7.102 17.981 1.00 94.75 85 THR A N 1
ATOM 648 C CA . THR A 1 85 ? -6.802 6.391 18.453 1.00 94.75 85 THR A CA 1
ATOM 649 C C . THR A 1 85 ? -6.022 5.710 17.320 1.00 94.75 85 THR A C 1
ATOM 651 O O . THR A 1 85 ? -4.806 5.878 17.237 1.00 94.75 85 THR A O 1
ATOM 654 N N . CYS A 1 86 ? -6.702 5.005 16.409 1.00 95.12 86 CYS A N 1
ATOM 655 C CA . CYS A 1 86 ? -6.044 4.355 15.272 1.00 95.12 86 CYS A CA 1
ATOM 656 C C . CYS A 1 86 ? -5.613 5.338 14.173 1.00 95.12 86 CYS A C 1
ATOM 658 O O . CYS A 1 86 ? -4.571 5.123 13.555 1.00 95.12 86 CYS A O 1
ATOM 660 N N . ALA A 1 87 ? -6.352 6.430 13.945 1.00 95.69 87 ALA A N 1
ATOM 661 C CA . ALA A 1 87 ? -5.929 7.465 13.001 1.00 95.69 87 ALA A CA 1
ATOM 662 C C . ALA A 1 87 ? -4.656 8.173 13.496 1.00 95.69 87 ALA A C 1
ATOM 664 O O . ALA A 1 87 ? -3.694 8.331 12.743 1.00 95.69 87 ALA A O 1
ATOM 665 N N . ALA A 1 88 ? -4.612 8.520 14.784 1.00 94.12 88 ALA A N 1
ATOM 666 C CA . ALA A 1 88 ? -3.446 9.110 15.429 1.00 94.12 88 ALA A CA 1
ATOM 667 C C . ALA A 1 88 ? -2.231 8.169 15.390 1.00 94.12 88 ALA A C 1
ATOM 669 O O . ALA A 1 88 ? -1.122 8.624 15.110 1.00 94.12 88 ALA A O 1
ATOM 670 N N . LEU A 1 89 ? -2.441 6.861 15.597 1.00 93.56 89 LEU A N 1
ATOM 671 C CA . LEU A 1 89 ? -1.391 5.853 15.442 1.00 93.56 89 LEU A CA 1
ATOM 672 C C . LEU A 1 89 ? -0.798 5.886 14.033 1.00 93.56 89 LEU A C 1
ATOM 674 O O . LEU A 1 89 ? 0.404 6.096 13.889 1.00 93.56 89 LEU A O 1
ATOM 678 N N . VAL A 1 90 ? -1.633 5.747 12.999 1.00 93.81 90 VAL A N 1
ATOM 679 C CA . VAL A 1 90 ? -1.167 5.745 11.603 1.00 93.81 90 VAL A CA 1
ATOM 680 C C . VAL A 1 90 ? -0.419 7.033 11.265 1.00 93.81 90 VAL A C 1
ATOM 682 O O . VAL A 1 90 ? 0.631 6.986 10.624 1.00 93.81 90 VAL A O 1
ATOM 685 N N . ASN A 1 91 ? -0.911 8.174 11.747 1.00 91.38 91 ASN A N 1
ATOM 686 C CA . ASN A 1 91 ? -0.275 9.467 11.525 1.00 91.38 91 ASN A CA 1
ATOM 687 C C . ASN A 1 91 ? 1.101 9.589 12.206 1.00 91.38 91 ASN A C 1
ATOM 689 O O . ASN A 1 91 ? 1.982 10.263 11.685 1.00 91.38 91 ASN A O 1
ATOM 693 N N . SER A 1 92 ? 1.303 8.920 13.345 1.00 88.69 92 SER A N 1
ATOM 694 C CA . SER A 1 92 ? 2.603 8.876 14.034 1.00 88.69 92 SER A CA 1
ATOM 695 C C . SER A 1 92 ? 3.611 7.924 13.382 1.00 88.69 92 SER A C 1
ATOM 697 O O . SER A 1 92 ? 4.815 8.088 13.540 1.00 88.69 92 SER A O 1
ATOM 699 N N . THR A 1 93 ? 3.137 6.913 12.648 1.00 85.62 93 THR A N 1
ATOM 700 C CA . THR A 1 93 ? 4.006 5.941 11.969 1.00 85.62 93 THR A CA 1
ATOM 701 C C . THR A 1 93 ? 4.452 6.434 10.592 1.00 85.62 93 THR A C 1
ATOM 703 O O . THR A 1 93 ? 5.549 6.110 10.138 1.00 85.62 93 THR A O 1
ATOM 706 N N . VAL A 1 94 ? 3.603 7.204 9.909 1.00 83.69 94 VAL A N 1
ATOM 707 C CA . VAL A 1 94 ? 3.815 7.659 8.531 1.00 83.69 94 VAL A CA 1
ATOM 708 C C . VAL A 1 94 ? 3.762 9.184 8.504 1.00 83.69 94 VAL A C 1
ATOM 710 O O . VAL A 1 94 ? 2.732 9.793 8.239 1.00 83.69 94 VAL A O 1
ATOM 713 N N . GLU A 1 95 ? 4.895 9.816 8.794 1.00 79.00 95 GLU A N 1
ATOM 714 C CA . GLU A 1 95 ? 4.986 11.271 8.945 1.00 79.00 95 GLU A CA 1
ATOM 715 C C . GLU A 1 95 ? 5.217 11.976 7.598 1.00 79.00 95 GLU A C 1
ATOM 717 O O . GLU A 1 95 ? 6.310 12.458 7.297 1.00 79.00 95 GLU A O 1
ATOM 722 N N . THR A 1 96 ? 4.184 12.034 6.756 1.00 84.81 96 THR A N 1
ATOM 723 C CA . THR A 1 96 ? 4.253 12.767 5.473 1.00 84.81 96 THR A CA 1
ATOM 724 C C . THR A 1 96 ? 3.681 14.185 5.549 1.00 84.81 96 THR A C 1
ATOM 726 O O . THR A 1 96 ? 3.908 14.987 4.647 1.00 84.81 96 THR A O 1
ATOM 729 N N . GLY A 1 97 ? 2.960 14.511 6.629 1.00 86.00 97 GLY A N 1
ATOM 730 C CA . GLY A 1 97 ? 2.179 15.747 6.758 1.00 86.00 97 GLY A CA 1
ATOM 731 C C . GLY A 1 97 ? 0.776 15.679 6.135 1.00 86.00 97 GLY A C 1
ATOM 732 O O . GLY A 1 97 ? 0.047 16.667 6.200 1.00 86.00 97 GLY A O 1
ATOM 733 N N . GLU A 1 98 ? 0.398 14.534 5.559 1.00 91.75 98 GLU A N 1
ATOM 734 C CA . GLU A 1 98 ? -0.925 14.272 4.980 1.00 91.75 98 GLU A CA 1
ATOM 735 C C . GLU A 1 98 ? -1.963 13.830 6.033 1.00 91.75 98 GLU A C 1
ATOM 737 O O . GLU A 1 98 ? -1.650 13.643 7.212 1.00 91.75 98 GLU A O 1
ATOM 742 N N . SER A 1 99 ? -3.222 13.644 5.612 1.00 95.00 99 SER A N 1
ATOM 743 C CA . SER A 1 99 ? -4.273 13.087 6.475 1.00 95.00 99 SER A CA 1
ATOM 744 C C . SER A 1 99 ? -3.964 11.638 6.899 1.00 95.00 99 SER A C 1
ATOM 746 O O . SER A 1 99 ? -3.291 10.905 6.168 1.00 95.00 99 SER A O 1
ATOM 748 N N . PRO A 1 100 ? -4.508 11.149 8.033 1.00 96.06 100 PRO A N 1
ATOM 749 C CA . PRO A 1 100 ? -4.325 9.755 8.449 1.00 96.06 100 PRO A CA 1
ATOM 750 C C . PRO A 1 100 ? -4.789 8.727 7.404 1.00 96.06 100 PRO A C 1
ATOM 752 O O . PRO A 1 100 ? -4.163 7.682 7.239 1.00 96.06 100 PRO A O 1
ATOM 755 N N . SER A 1 101 ? -5.856 9.028 6.658 1.00 96.88 101 SER A N 1
ATOM 756 C CA . SER A 1 101 ? -6.346 8.193 5.555 1.00 96.88 101 SER A CA 1
ATOM 757 C C . SER A 1 101 ? -5.352 8.134 4.385 1.00 96.88 101 SER A C 1
ATOM 759 O O . SER A 1 101 ? -5.081 7.054 3.855 1.00 96.88 101 SER A O 1
ATOM 761 N N . ALA A 1 102 ? -4.753 9.266 4.005 1.00 95.44 102 ALA A N 1
ATOM 762 C CA . ALA A 1 102 ? -3.719 9.331 2.977 1.00 95.44 102 ALA A CA 1
ATOM 763 C C . ALA A 1 102 ? -2.452 8.586 3.419 1.00 95.44 102 ALA A C 1
ATOM 765 O O . ALA A 1 102 ? -1.912 7.776 2.665 1.00 95.44 102 ALA A O 1
ATOM 766 N N . ASN A 1 103 ? -2.042 8.762 4.675 1.00 95.75 103 ASN A N 1
ATOM 767 C CA . ASN A 1 103 ? -0.935 8.028 5.282 1.00 95.75 103 ASN A CA 1
ATOM 768 C C . ASN A 1 103 ? -1.169 6.513 5.287 1.00 95.75 103 ASN A C 1
ATOM 770 O O . ASN A 1 103 ? -0.259 5.751 4.946 1.00 95.75 103 ASN A O 1
ATOM 774 N N . LEU A 1 104 ? -2.396 6.062 5.572 1.00 96.50 104 LEU A N 1
ATOM 775 C CA . LEU A 1 104 ? -2.753 4.649 5.465 1.00 96.50 104 LEU A CA 1
ATOM 776 C C . LEU A 1 104 ? -2.636 4.145 4.019 1.00 96.50 104 LEU A C 1
ATOM 778 O O . LEU A 1 104 ? -2.049 3.088 3.789 1.00 96.50 104 LEU A O 1
ATOM 782 N N . ARG A 1 105 ? -3.136 4.899 3.029 1.00 95.50 105 ARG A N 1
ATOM 783 C CA . ARG A 1 105 ? -3.007 4.536 1.603 1.00 95.50 105 ARG A CA 1
ATOM 784 C C . ARG A 1 105 ? -1.543 4.402 1.185 1.00 95.50 105 ARG A C 1
ATOM 786 O O . ARG A 1 105 ? -1.196 3.434 0.512 1.00 95.50 105 ARG A O 1
ATOM 793 N N . ILE A 1 106 ? -0.683 5.321 1.623 1.00 93.62 106 ILE A N 1
ATOM 794 C CA . ILE A 1 106 ? 0.761 5.285 1.354 1.00 93.62 106 ILE A CA 1
ATOM 795 C C . ILE A 1 106 ? 1.398 4.042 1.989 1.00 93.62 106 ILE A C 1
ATOM 797 O O . ILE A 1 106 ? 2.131 3.314 1.317 1.00 93.62 106 ILE A O 1
ATOM 801 N N . ALA A 1 107 ? 1.098 3.755 3.260 1.00 94.56 107 ALA A N 1
ATOM 802 C CA . ALA A 1 107 ? 1.624 2.580 3.953 1.00 94.56 107 ALA A CA 1
ATOM 803 C C . ALA A 1 107 ? 1.217 1.270 3.271 1.00 94.56 107 ALA A C 1
ATOM 805 O O . ALA A 1 107 ? 2.069 0.421 3.001 1.00 94.56 107 ALA A O 1
ATOM 806 N N . LEU A 1 108 ? -0.071 1.115 2.956 1.00 95.94 108 LEU A N 1
ATOM 807 C CA . LEU A 1 108 ? -0.590 -0.088 2.307 1.00 95.94 108 LEU A CA 1
ATOM 808 C C . LEU A 1 108 ? -0.078 -0.224 0.869 1.00 95.94 108 LEU A C 1
ATOM 810 O O . LEU A 1 108 ? 0.264 -1.329 0.452 1.00 95.94 108 LEU A O 1
ATOM 814 N N . GLY A 1 109 ? 0.049 0.885 0.134 1.00 94.31 109 GLY A N 1
ATOM 815 C CA . GLY A 1 109 ? 0.656 0.906 -1.197 1.00 94.31 109 GLY A CA 1
ATOM 816 C C . GLY A 1 109 ? 2.113 0.441 -1.167 1.00 94.31 109 GLY A C 1
ATOM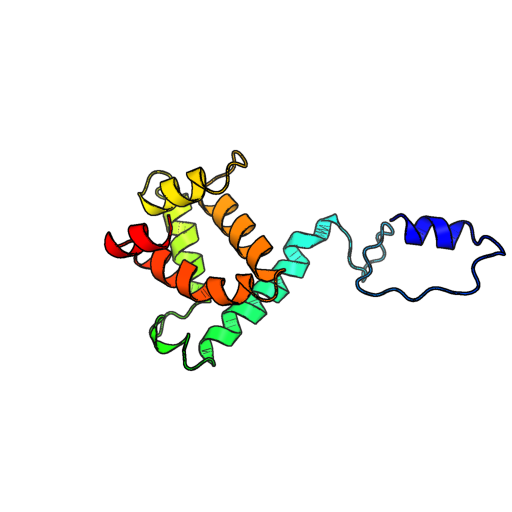 817 O O . GLY A 1 109 ? 2.499 -0.438 -1.935 1.00 94.31 109 GLY A O 1
ATOM 818 N N . ASN A 1 110 ? 2.906 0.938 -0.214 1.00 92.56 110 ASN A N 1
ATOM 819 C CA . ASN A 1 110 ? 4.276 0.468 -0.008 1.00 92.56 110 ASN A CA 1
ATOM 820 C C . ASN A 1 110 ? 4.310 -1.022 0.361 1.00 92.56 110 ASN A C 1
ATOM 822 O O . ASN A 1 110 ? 5.092 -1.778 -0.221 1.00 92.56 110 ASN A O 1
ATOM 826 N N . ALA A 1 111 ? 3.435 -1.465 1.269 1.00 95.31 111 ALA A N 1
ATOM 827 C CA . ALA A 1 111 ? 3.341 -2.868 1.659 1.00 95.31 111 ALA A CA 1
ATOM 828 C C . ALA A 1 111 ? 3.015 -3.773 0.461 1.00 95.31 111 ALA A C 1
ATOM 830 O O . ALA A 1 111 ? 3.642 -4.818 0.304 1.00 95.31 111 ALA A O 1
ATOM 831 N N . LEU A 1 112 ? 2.109 -3.345 -0.423 1.00 95.31 112 LEU A N 1
ATOM 832 C CA . LEU A 1 112 ? 1.690 -4.094 -1.609 1.00 95.31 112 LEU A CA 1
ATOM 833 C C . LEU A 1 112 ? 2.856 -4.384 -2.565 1.00 95.31 112 LEU A C 1
ATOM 835 O O . LEU A 1 112 ? 2.923 -5.471 -3.143 1.00 95.31 112 LEU A O 1
ATOM 839 N N . THR A 1 113 ? 3.798 -3.444 -2.699 1.00 91.94 113 THR A N 1
ATOM 840 C CA . THR A 1 113 ? 4.983 -3.615 -3.561 1.00 91.94 113 THR A CA 1
ATOM 841 C C . THR A 1 113 ? 6.011 -4.604 -3.006 1.00 91.94 113 THR A C 1
ATOM 843 O O . THR A 1 113 ? 6.894 -5.056 -3.736 1.00 91.94 113 THR A O 1
ATOM 846 N N . ASN A 1 114 ? 5.902 -4.982 -1.730 1.00 94.75 114 ASN A N 1
ATOM 847 C CA . ASN A 1 114 ? 6.812 -5.912 -1.079 1.00 94.75 114 ASN A CA 1
ATOM 848 C C . ASN A 1 114 ? 6.164 -7.296 -0.913 1.00 94.75 114 ASN A C 1
ATOM 850 O O . ASN A 1 114 ? 5.091 -7.448 -0.334 1.00 94.75 114 ASN A O 1
ATOM 854 N N . LEU A 1 115 ? 6.866 -8.333 -1.380 1.00 91.44 115 LEU A N 1
ATOM 855 C CA . LEU A 1 115 ? 6.403 -9.726 -1.366 1.00 91.44 115 LEU A CA 1
ATOM 856 C C . LEU A 1 115 ? 5.965 -10.235 0.014 1.00 91.44 115 LEU A C 1
ATOM 858 O O . LEU A 1 115 ? 5.013 -11.013 0.080 1.00 91.44 115 LEU A O 1
ATOM 862 N N . TYR A 1 116 ? 6.640 -9.803 1.081 1.00 93.69 116 TYR A N 1
ATOM 863 C CA . TYR A 1 116 ? 6.337 -10.200 2.454 1.00 93.69 116 TYR A CA 1
ATOM 864 C C . TYR A 1 116 ? 5.375 -9.221 3.124 1.00 93.69 116 TYR A C 1
ATOM 866 O O . TYR A 1 116 ? 4.413 -9.645 3.750 1.00 93.69 116 TYR A O 1
ATOM 874 N N . ALA A 1 117 ? 5.580 -7.911 2.970 1.00 95.75 117 ALA A N 1
ATOM 875 C CA . ALA A 1 117 ? 4.729 -6.935 3.650 1.00 95.75 117 ALA A CA 1
ATOM 876 C C . ALA A 1 117 ? 3.284 -6.949 3.126 1.00 95.75 117 ALA A C 1
ATOM 878 O O . ALA A 1 117 ? 2.3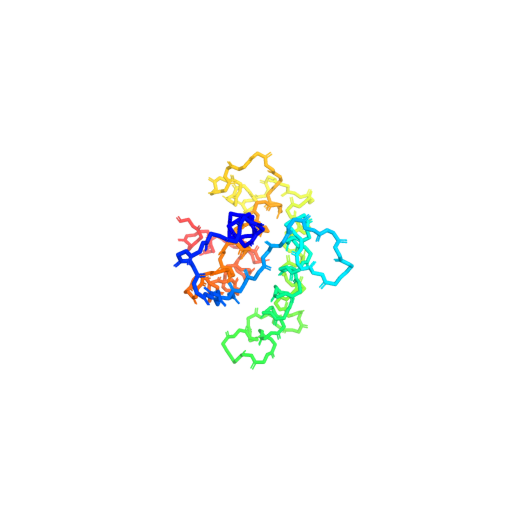59 -6.722 3.903 1.00 95.75 117 ALA A O 1
ATOM 879 N N . ARG A 1 118 ? 3.049 -7.300 1.852 1.00 95.25 118 ARG A N 1
ATOM 880 C CA . ARG A 1 118 ? 1.686 -7.386 1.304 1.00 95.25 118 ARG A CA 1
ATOM 881 C C . ARG A 1 118 ? 0.815 -8.408 2.031 1.00 95.25 118 ARG A C 1
ATOM 883 O O . ARG A 1 118 ? -0.390 -8.215 2.126 1.00 95.25 118 ARG A O 1
ATOM 890 N N . THR A 1 119 ? 1.402 -9.463 2.608 1.00 94.06 119 THR A N 1
ATOM 891 C CA . THR A 1 119 ? 0.634 -10.449 3.389 1.00 94.06 119 THR A CA 1
ATOM 892 C C . THR A 1 119 ? 0.138 -9.880 4.719 1.00 94.06 119 THR A C 1
ATOM 894 O O . THR A 1 119 ? -0.736 -10.472 5.342 1.00 94.06 119 THR A O 1
ATOM 897 N N . LEU A 1 120 ? 0.679 -8.737 5.158 1.00 94.81 120 LEU A N 1
ATOM 898 C CA . LEU A 1 120 ? 0.247 -8.023 6.358 1.00 94.81 120 LEU A CA 1
ATOM 899 C C . LEU A 1 120 ? -0.911 -7.053 6.087 1.00 94.81 120 LEU A C 1
ATOM 901 O O . LEU A 1 120 ? -1.525 -6.582 7.039 1.00 94.81 120 LEU A O 1
ATOM 905 N N . ILE A 1 121 ? -1.256 -6.780 4.823 1.00 96.81 121 ILE A N 1
ATOM 906 C CA . ILE A 1 121 ? -2.351 -5.861 4.482 1.00 96.81 121 ILE A CA 1
ATOM 907 C C . ILE A 1 121 ? -3.678 -6.328 5.106 1.00 96.81 121 ILE A C 1
ATOM 909 O O . ILE A 1 121 ? -4.264 -5.541 5.849 1.00 96.81 121 ILE A O 1
ATOM 913 N N . PRO A 1 122 ? -4.146 -7.583 4.914 1.00 96.38 122 PRO A N 1
ATOM 914 C CA . PRO A 1 122 ? -5.391 -8.019 5.541 1.00 96.38 122 PRO A CA 1
ATOM 915 C C . PRO A 1 122 ? -5.399 -7.907 7.076 1.00 96.38 122 PRO A C 1
ATOM 917 O O . PRO A 1 122 ? -6.313 -7.275 7.601 1.00 96.38 122 PRO A O 1
ATOM 920 N N . PRO A 1 123 ? -4.416 -8.434 7.838 1.00 95.75 123 PRO A N 1
ATOM 921 C CA . PRO A 1 123 ? -4.464 -8.321 9.294 1.00 95.75 123 PRO A CA 1
ATOM 922 C C . PRO A 1 123 ? -4.366 -6.872 9.785 1.00 95.75 123 PRO A C 1
ATOM 924 O O . PRO A 1 123 ? -5.020 -6.544 10.770 1.00 95.75 123 PRO A O 1
ATOM 927 N N . VAL A 1 124 ? -3.623 -5.988 9.109 1.00 96.69 124 VAL A N 1
ATOM 928 C CA . VAL A 1 124 ? -3.598 -4.557 9.461 1.00 96.69 124 VAL A CA 1
ATOM 929 C C . VAL A 1 124 ? -4.975 -3.924 9.249 1.00 96.69 124 VAL A C 1
ATOM 931 O O . VAL A 1 124 ? -5.492 -3.289 10.164 1.00 96.69 124 VAL A O 1
ATOM 934 N N . VAL A 1 125 ? -5.613 -4.146 8.096 1.00 97.31 125 VAL A N 1
ATOM 935 C CA . VAL A 1 125 ? -6.958 -3.611 7.814 1.00 97.31 125 VAL A CA 1
ATOM 936 C C . VAL A 1 125 ? -7.995 -4.143 8.802 1.00 97.31 125 VAL A C 1
ATOM 938 O O . VAL A 1 125 ? -8.806 -3.370 9.306 1.00 97.31 125 VAL A O 1
ATOM 941 N N . TYR A 1 126 ? -7.950 -5.439 9.125 1.00 96.38 126 TYR A N 1
ATOM 942 C CA . TYR A 1 126 ? -8.843 -6.047 10.114 1.00 96.38 126 TYR A CA 1
ATOM 943 C C . TYR A 1 126 ? -8.738 -5.349 11.474 1.00 96.38 126 TYR A C 1
ATOM 945 O O . TYR A 1 126 ? -9.746 -4.967 12.067 1.00 96.38 126 TYR A O 1
ATOM 953 N N . ARG A 1 127 ? -7.507 -5.142 11.948 1.00 96.56 127 ARG A N 1
ATOM 954 C CA . ARG A 1 127 ? -7.234 -4.522 13.247 1.00 96.56 127 ARG A CA 1
ATOM 955 C C . ARG A 1 127 ? -7.606 -3.050 13.280 1.00 96.56 127 ARG A C 1
ATOM 957 O O . ARG A 1 127 ? -8.215 -2.614 14.248 1.00 96.56 127 ARG A O 1
ATOM 964 N N . LEU A 1 128 ? -7.307 -2.299 12.222 1.00 96.62 128 LEU A N 1
ATOM 965 C CA . LEU A 1 128 ? -7.695 -0.890 12.127 1.00 96.62 128 LEU A CA 1
ATOM 966 C C . LEU A 1 128 ? -9.217 -0.718 12.046 1.00 96.62 128 LEU A C 1
ATOM 968 O O . LEU A 1 128 ? -9.745 0.203 12.657 1.00 96.62 128 LEU A O 1
ATOM 972 N N . GLY A 1 129 ? -9.926 -1.621 11.358 1.00 94.81 129 GLY A N 1
ATOM 973 C CA . GLY A 1 129 ? -11.393 -1.609 11.293 1.00 94.81 129 GLY A CA 1
ATOM 974 C C . GLY A 1 129 ? -12.066 -1.899 12.631 1.00 94.81 129 GLY A C 1
ATOM 975 O O . GLY A 1 129 ? -13.164 -1.416 12.893 1.00 94.81 129 GLY A O 1
ATOM 976 N N . ARG A 1 130 ? -11.403 -2.670 13.494 1.00 94.75 130 ARG A N 1
ATOM 977 C CA . ARG A 1 130 ? -11.897 -3.009 14.830 1.00 94.75 130 ARG A CA 1
ATOM 978 C C . ARG A 1 130 ? -11.475 -1.981 15.883 1.00 94.75 130 ARG A C 1
ATOM 980 O O . ARG A 1 130 ? -12.251 -1.684 16.786 1.00 94.75 130 ARG A O 1
ATOM 987 N N . CYS A 1 131 ? -10.256 -1.456 15.747 1.00 95.00 131 CYS A N 1
ATOM 988 C CA . CYS A 1 131 ? -9.609 -0.463 16.603 1.00 95.00 131 CYS A CA 1
ATOM 989 C C . CYS A 1 131 ? -9.795 -0.724 18.113 1.00 95.00 131 CYS A C 1
ATOM 991 O O . CYS A 1 131 ? -10.077 0.193 18.887 1.00 95.00 131 CYS A O 1
ATOM 993 N N . ALA A 1 132 ? -9.684 -1.986 18.542 1.00 93.69 132 ALA A N 1
ATOM 994 C CA . ALA A 1 132 ? -9.816 -2.350 19.949 1.00 93.69 132 ALA A CA 1
ATOM 995 C C . ALA A 1 132 ? -8.482 -2.153 20.703 1.00 93.69 132 ALA A C 1
ATOM 997 O O . ALA A 1 132 ? -7.422 -2.123 20.074 1.00 93.69 132 ALA A O 1
ATOM 998 N N . PRO A 1 133 ? -8.484 -2.046 22.045 1.00 92.44 133 PRO A N 1
ATOM 999 C CA . PRO A 1 133 ? -7.252 -1.880 22.820 1.00 92.44 133 PRO A CA 1
ATOM 1000 C C . PRO A 1 133 ? -6.181 -2.940 22.521 1.00 92.44 133 PRO A C 1
ATOM 1002 O O . PRO A 1 133 ? -5.016 -2.598 22.365 1.00 92.44 133 PRO A O 1
ATOM 1005 N N . GLU A 1 134 ? -6.566 -4.206 22.354 1.00 93.19 134 GLU A N 1
ATOM 1006 C CA . GLU A 1 134 ? -5.643 -5.298 22.017 1.00 93.19 134 GLU A CA 1
ATOM 1007 C C . GLU A 1 134 ? -5.096 -5.247 20.579 1.00 93.19 134 GLU A C 1
ATOM 1009 O O . GLU A 1 134 ? -4.144 -5.953 20.245 1.00 93.19 134 GLU A O 1
ATOM 1014 N N . ASP A 1 135 ? -5.708 -4.448 19.703 1.00 93.75 135 ASP A N 1
ATOM 1015 C CA . ASP A 1 135 ? -5.203 -4.219 18.352 1.00 93.75 135 ASP A CA 1
ATOM 1016 C C . ASP A 1 135 ? -4.048 -3.219 18.359 1.00 93.75 135 ASP A C 1
ATOM 1018 O O . ASP A 1 135 ? -3.137 -3.336 17.541 1.00 93.75 135 ASP A O 1
ATOM 1022 N N . MET A 1 136 ? -4.039 -2.298 19.325 1.00 89.00 136 MET A N 1
ATOM 1023 C CA . MET A 1 136 ? -2.984 -1.300 19.479 1.00 89.00 136 MET A CA 1
ATOM 1024 C C . MET A 1 136 ? -1.638 -1.945 19.800 1.00 89.00 136 MET A C 1
ATOM 1026 O O . MET A 1 136 ? -0.659 -1.619 19.141 1.00 89.00 136 MET A O 1
ATOM 1030 N N . ASP A 1 137 ? -1.610 -2.924 20.712 1.00 87.56 137 ASP A N 1
ATOM 1031 C CA . ASP A 1 137 ? -0.387 -3.641 21.112 1.00 87.56 137 ASP A CA 1
ATOM 1032 C C . ASP A 1 137 ? 0.304 -4.373 19.949 1.00 87.56 137 ASP A C 1
ATOM 1034 O O . ASP A 1 137 ? 1.480 -4.716 20.032 1.00 87.56 137 ASP A O 1
ATOM 1038 N N . VAL A 1 138 ? -0.438 -4.670 18.878 1.00 89.12 138 VAL A N 1
ATOM 1039 C CA . VAL A 1 138 ? 0.084 -5.369 17.695 1.00 89.12 138 VAL A CA 1
ATOM 1040 C C . VAL A 1 138 ? 0.477 -4.394 16.586 1.00 89.12 138 VAL A C 1
ATOM 1042 O O . VAL A 1 138 ? 1.304 -4.735 15.741 1.00 89.12 138 VAL A O 1
ATOM 1045 N N . LEU A 1 139 ? -0.143 -3.214 16.549 1.00 88.88 139 LEU A N 1
ATOM 1046 C CA . LEU A 1 139 ? 0.080 -2.211 15.509 1.00 88.88 139 LEU A CA 1
ATOM 1047 C C . LEU A 1 139 ? 1.194 -1.204 15.859 1.00 88.88 139 LEU A C 1
ATOM 1049 O O . LEU A 1 139 ? 1.641 -0.494 14.959 1.00 88.88 139 LEU A O 1
ATOM 1053 N N . THR A 1 140 ? 1.629 -1.140 17.122 1.00 81.19 140 THR A N 1
ATOM 1054 C CA . THR A 1 140 ? 2.774 -0.342 17.613 1.00 81.19 140 THR A CA 1
ATOM 1055 C C . THR A 1 140 ? 4.047 -1.165 17.725 1.00 81.19 140 THR A C 1
ATOM 1057 O O . THR A 1 140 ? 5.122 -0.645 17.353 1.00 81.19 140 THR A O 1
#

Sequence (140 aa):
MFAERLMHLAPPQVTGYVLDGIATTSGAPEFFYASKWDNNFGEVGDAFLALGESDSNCKPHFDSNGLNNTLQGVLEQFDHDPNSTCAALVNSTVETGESPSANLRIALGNALTNLYARTLIPPVVYRLGRCAPEDMDVLT

Secondary structure (DSSP, 8-state):
-HHHHHHHH--TT------SS--BSS--TTS-BGGGHHHHHHHHHHHHHHHTTT-TTTGGGSTTTHHHHHHHHHHHHHHH-TTSHHHHHHHHHS-SSS-HHHHHHHHHHHHHHSTTGGGGHHHHHHHHHH--HHHHHHH-

Foldseek 3Di:
DVVVVCVVVPPVVDPDDDDDPDEDPDVDPPDHHPVCVCVVVVVVVVVLQVVLCVDPVRNVLCDVCGLVNLLVVLLVVCVVPCPPPLNVLLCVVQPPVDGSSVSLVVQQSVLSVDPPSVVCSRVLSSLSSVVDPVSVVVSD

pLDDT: mean 89.98, std 8.7, range [58.03, 98.31]

Radius of gyration: 19.4 Å; chains: 1; bounding box: 48×35×54 Å